Protein AF-A0A1G7U4W4-F1 (afdb_monomer)

Structure (mmCIF, N/CA/C/O backbone):
data_AF-A0A1G7U4W4-F1
#
_entry.id   AF-A0A1G7U4W4-F1
#
loop_
_atom_site.group_PDB
_atom_site.id
_atom_site.type_symbol
_atom_site.label_atom_id
_atom_site.label_alt_id
_atom_site.label_comp_id
_atom_site.label_asym_id
_atom_site.label_entity_id
_atom_site.label_seq_id
_atom_site.pdbx_PDB_ins_code
_atom_site.Cartn_x
_atom_site.Cartn_y
_atom_site.Cartn_z
_atom_site.occupancy
_atom_site.B_iso_or_equiv
_atom_site.auth_seq_id
_atom_site.auth_comp_id
_atom_site.auth_asym_id
_atom_site.auth_atom_id
_atom_site.pdbx_PDB_model_num
ATOM 1 N N . MET A 1 1 ? 7.182 -8.253 -11.548 1.00 79.88 1 MET A N 1
ATOM 2 C CA . MET A 1 1 ? 6.611 -7.715 -10.293 1.00 79.88 1 MET A CA 1
ATOM 3 C C . MET A 1 1 ? 5.610 -6.588 -10.551 1.00 79.88 1 MET A C 1
ATOM 5 O O . MET A 1 1 ? 4.604 -6.514 -9.860 1.00 79.88 1 MET A O 1
ATOM 9 N N . ASN A 1 2 ? 5.827 -5.778 -11.589 1.00 84.69 2 ASN A N 1
ATOM 10 C CA . ASN A 1 2 ? 5.029 -4.590 -11.914 1.00 84.69 2 ASN A CA 1
ATOM 11 C C . ASN A 1 2 ? 3.521 -4.893 -12.002 1.00 84.69 2 ASN A C 1
ATOM 13 O O . ASN A 1 2 ? 2.735 -4.252 -11.326 1.00 84.69 2 ASN A O 1
ATOM 17 N N . ILE A 1 3 ? 3.118 -5.966 -12.695 1.00 88.25 3 ILE A N 1
ATOM 18 C CA . ILE A 1 3 ? 1.704 -6.393 -12.752 1.00 88.25 3 ILE A CA 1
ATOM 19 C C . ILE A 1 3 ? 1.128 -6.690 -11.360 1.00 88.25 3 ILE A C 1
ATOM 21 O O . ILE A 1 3 ? 0.007 -6.289 -11.059 1.00 88.25 3 ILE A O 1
ATOM 25 N N . VAL A 1 4 ? 1.888 -7.364 -10.492 1.00 91.62 4 VAL A N 1
ATOM 26 C CA . VAL A 1 4 ? 1.436 -7.722 -9.138 1.00 91.62 4 VAL A CA 1
ATOM 27 C C . VAL A 1 4 ? 1.214 -6.467 -8.299 1.00 91.62 4 VAL A C 1
ATOM 29 O O . VAL A 1 4 ? 0.174 -6.351 -7.654 1.00 91.62 4 VAL A O 1
ATOM 32 N N . ILE A 1 5 ? 2.144 -5.506 -8.339 1.00 91.44 5 ILE A N 1
ATOM 33 C CA . ILE A 1 5 ? 1.996 -4.255 -7.588 1.00 91.44 5 ILE A CA 1
ATOM 34 C C . ILE A 1 5 ? 0.865 -3.381 -8.147 1.00 91.44 5 ILE A C 1
ATOM 36 O O . ILE A 1 5 ? 0.163 -2.747 -7.365 1.00 91.44 5 ILE A O 1
ATOM 40 N N . SER A 1 6 ? 0.605 -3.401 -9.458 1.00 91.31 6 SER A N 1
ATOM 41 C CA . SER A 1 6 ? -0.537 -2.694 -10.060 1.00 91.31 6 SER A CA 1
ATOM 42 C C . SER A 1 6 ? -1.875 -3.314 -9.679 1.00 91.31 6 SER A C 1
ATOM 44 O O . SER A 1 6 ? -2.806 -2.598 -9.316 1.00 91.31 6 SER A O 1
ATOM 46 N N . VAL A 1 7 ? -1.978 -4.647 -9.706 1.00 94.94 7 VAL A N 1
ATOM 47 C CA . VAL A 1 7 ? -3.173 -5.357 -9.227 1.00 94.94 7 VAL A CA 1
ATOM 48 C C . VAL A 1 7 ? -3.386 -5.074 -7.741 1.00 94.94 7 VAL A C 1
ATOM 50 O O . VAL A 1 7 ? -4.506 -4.787 -7.323 1.00 94.94 7 VAL A O 1
ATOM 53 N N . TYR A 1 8 ? -2.315 -5.082 -6.946 1.00 94.12 8 TYR A N 1
ATOM 54 C CA . TYR A 1 8 ? -2.381 -4.720 -5.536 1.00 94.12 8 TYR A CA 1
ATOM 55 C C . TYR A 1 8 ? -2.860 -3.276 -5.332 1.00 94.12 8 TYR A C 1
ATOM 57 O O . TYR A 1 8 ? -3.778 -3.044 -4.547 1.00 94.12 8 TYR A O 1
ATOM 65 N N . GLY A 1 9 ? -2.302 -2.316 -6.074 1.00 92.81 9 GLY A N 1
ATOM 66 C CA . GLY A 1 9 ? -2.729 -0.917 -6.059 1.00 92.81 9 GLY A CA 1
ATOM 67 C C . GLY A 1 9 ? -4.212 -0.760 -6.397 1.00 92.81 9 GLY A C 1
ATOM 68 O O . GLY A 1 9 ? -4.932 -0.062 -5.685 1.00 92.81 9 GLY A O 1
ATOM 69 N N . LEU A 1 10 ? -4.703 -1.474 -7.415 1.00 94.38 10 LEU A N 1
ATOM 70 C CA . LEU A 1 10 ? -6.119 -1.478 -7.794 1.00 94.38 10 LEU A CA 1
ATOM 71 C C . LEU A 1 10 ? -7.018 -2.041 -6.681 1.00 94.38 10 LEU A C 1
ATOM 73 O O . LEU A 1 10 ? -8.058 -1.457 -6.371 1.00 94.38 10 LEU A O 1
ATOM 77 N N . ILE A 1 11 ? -6.617 -3.149 -6.049 1.00 95.12 11 ILE A N 1
ATOM 78 C CA . ILE A 1 11 ? -7.347 -3.736 -4.915 1.00 95.12 11 ILE A CA 1
ATOM 79 C C . ILE A 1 11 ? -7.382 -2.753 -3.737 1.00 95.12 11 ILE A C 1
ATOM 81 O O . ILE A 1 11 ? -8.432 -2.565 -3.115 1.00 95.12 11 ILE A O 1
ATOM 85 N N . MET A 1 12 ? -6.261 -2.094 -3.434 1.00 93.31 12 MET A N 1
ATOM 86 C CA . MET A 1 12 ? -6.196 -1.092 -2.367 1.00 93.31 12 MET A CA 1
ATOM 87 C C . MET A 1 12 ? -7.089 0.113 -2.664 1.00 93.31 12 MET A C 1
ATOM 89 O O . MET A 1 12 ? -7.804 0.566 -1.773 1.00 93.31 12 MET A O 1
ATOM 93 N N . PHE A 1 13 ? -7.131 0.575 -3.914 1.00 94.38 13 PHE A N 1
ATOM 94 C CA . PHE A 1 13 ? -8.032 1.644 -4.338 1.00 94.38 13 PHE A CA 1
ATOM 95 C C . PHE A 1 13 ? -9.503 1.251 -4.165 1.00 94.38 13 PHE A C 1
ATOM 97 O O . PHE A 1 13 ? -10.263 1.939 -3.480 1.00 94.38 13 PHE A O 1
ATOM 104 N N . ALA A 1 14 ? -9.900 0.090 -4.692 1.00 92.12 14 ALA A N 1
ATOM 105 C CA . ALA A 1 14 ? -11.269 -0.405 -4.571 1.00 92.12 14 ALA A CA 1
ATOM 106 C C . ALA A 1 14 ? -11.697 -0.575 -3.100 1.00 92.12 14 ALA A C 1
ATOM 108 O O . ALA A 1 14 ? -12.789 -0.153 -2.707 1.00 92.12 14 ALA A O 1
ATOM 109 N N . THR A 1 15 ? -10.830 -1.149 -2.261 1.00 89.88 15 THR A N 1
ATOM 110 C CA . THR A 1 15 ? -11.116 -1.337 -0.829 1.00 89.88 15 THR A CA 1
ATOM 111 C C . THR A 1 15 ? -11.133 -0.018 -0.056 1.00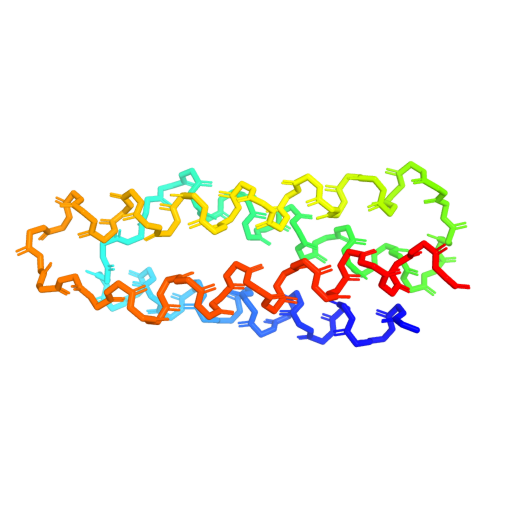 89.88 15 THR A C 1
ATOM 113 O O . THR A 1 15 ? -11.979 0.144 0.825 1.00 89.88 15 THR A O 1
ATOM 116 N N . GLY A 1 16 ? -10.288 0.952 -0.417 1.00 88.88 16 GLY A N 1
ATOM 117 C CA . GLY A 1 16 ? -10.313 2.315 0.118 1.00 88.88 16 GLY A CA 1
ATOM 118 C C . GLY A 1 16 ? -11.642 3.023 -0.154 1.00 88.88 16 GLY A C 1
ATOM 119 O O . GLY A 1 16 ? -12.266 3.547 0.771 1.00 88.88 16 GLY A O 1
ATOM 120 N N . VAL A 1 17 ? -12.146 2.946 -1.391 1.00 87.75 17 VAL A N 1
ATOM 121 C CA . VAL A 1 17 ? -13.455 3.506 -1.778 1.00 87.75 17 VAL A CA 1
ATOM 122 C C . VAL A 1 17 ? -14.599 2.838 -1.013 1.00 87.75 17 VAL A C 1
ATOM 124 O O . VAL A 1 17 ? -15.494 3.519 -0.503 1.00 87.75 17 VAL A O 1
ATOM 127 N N . VAL A 1 18 ? -14.582 1.506 -0.892 1.00 87.75 18 VAL A N 1
ATOM 128 C CA . VAL A 1 18 ? -15.591 0.773 -0.108 1.00 87.75 18 VAL A CA 1
ATOM 129 C C . VAL A 1 18 ? -15.532 1.173 1.364 1.00 87.75 18 VAL A C 1
ATOM 131 O O . VAL A 1 18 ? -16.578 1.397 1.977 1.00 87.75 18 VAL A O 1
ATOM 134 N N . GLY A 1 19 ? -14.334 1.297 1.935 1.00 84.50 19 GLY A N 1
ATOM 135 C CA . GLY A 1 19 ? -14.159 1.687 3.329 1.00 84.50 19 GLY A CA 1
ATOM 136 C C . GLY A 1 19 ? -14.611 3.116 3.612 1.00 84.50 19 GLY A C 1
ATOM 137 O O . GLY A 1 19 ? -15.242 3.350 4.643 1.00 84.50 19 GLY A O 1
ATOM 138 N N . LEU A 1 20 ? -14.407 4.040 2.667 1.00 83.31 20 LEU A N 1
ATOM 139 C CA . LEU A 1 20 ? -14.966 5.389 2.731 1.00 83.31 20 LEU A CA 1
ATOM 140 C C . LEU A 1 20 ? -16.502 5.353 2.728 1.00 83.31 20 LEU A C 1
ATOM 142 O O . LEU A 1 20 ? -17.136 5.919 3.619 1.00 83.31 20 LEU A O 1
ATOM 146 N N . ARG A 1 21 ? -17.114 4.634 1.774 1.00 85.44 21 ARG A N 1
ATOM 147 C CA . ARG A 1 21 ? -18.583 4.514 1.670 1.00 85.44 21 ARG A CA 1
ATOM 148 C C . ARG A 1 21 ? -19.213 3.884 2.911 1.00 85.44 21 ARG A C 1
ATOM 150 O O . ARG 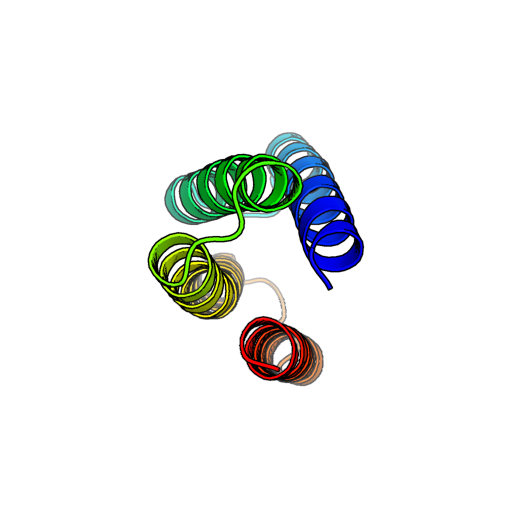A 1 21 ? -20.278 4.314 3.342 1.00 85.44 21 ARG A O 1
ATOM 157 N N . LYS A 1 22 ? -18.552 2.885 3.500 1.00 85.19 22 L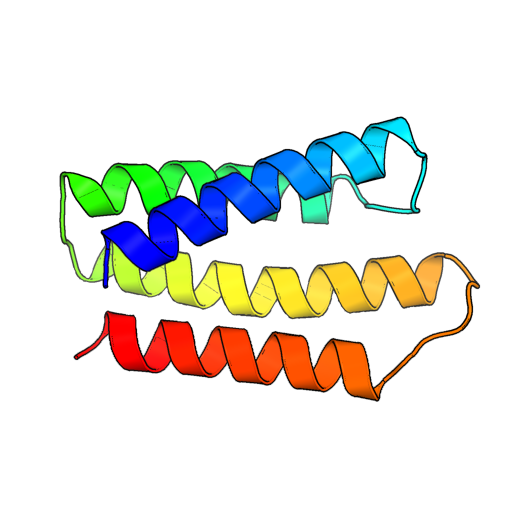YS A N 1
ATOM 158 C CA . LYS A 1 22 ? -19.010 2.192 4.714 1.00 85.19 22 LYS A CA 1
ATOM 159 C C . LYS A 1 22 ? -18.597 2.885 6.019 1.00 85.19 22 LYS A C 1
ATOM 161 O O . LYS A 1 22 ? -18.828 2.319 7.082 1.00 85.19 22 LYS A O 1
ATOM 166 N N . LYS A 1 23 ? -18.004 4.087 5.962 1.00 80.06 23 LYS A N 1
ATOM 167 C CA . LYS A 1 23 ? -17.524 4.848 7.131 1.00 80.06 23 LYS A CA 1
ATOM 168 C C . LYS A 1 23 ? -16.615 4.019 8.056 1.00 80.06 23 LYS A C 1
ATOM 170 O O . LYS A 1 23 ? -16.691 4.144 9.275 1.00 80.06 23 LYS A O 1
ATOM 175 N N . LEU A 1 24 ? -15.719 3.202 7.491 1.00 81.38 24 LEU A N 1
ATOM 176 C CA . LEU A 1 24 ? -14.780 2.340 8.234 1.00 81.38 24 LEU A CA 1
ATOM 177 C C . LEU A 1 24 ? -13.607 3.112 8.876 1.00 81.38 24 LEU A C 1
ATOM 179 O O . LEU A 1 24 ? -12.511 2.574 9.000 1.00 81.38 24 LEU A O 1
ATOM 183 N N . ALA A 1 25 ? -13.835 4.368 9.268 1.00 83.25 25 ALA A N 1
ATOM 184 C CA . ALA A 1 25 ? -12.849 5.253 9.886 1.00 83.25 25 ALA A CA 1
ATOM 185 C C . ALA A 1 25 ? -11.541 5.425 9.083 1.00 83.25 25 ALA A C 1
ATOM 187 O O . ALA A 1 25 ? -10.478 5.604 9.666 1.00 83.25 25 ALA A O 1
ATOM 188 N N . ILE A 1 26 ? -11.617 5.393 7.748 1.00 88.38 26 ILE A N 1
ATOM 189 C CA . ILE A 1 26 ? -10.477 5.716 6.877 1.00 88.38 26 ILE A CA 1
ATOM 190 C C . ILE A 1 26 ? -10.326 7.237 6.802 1.00 88.38 26 ILE A C 1
ATOM 192 O O . ILE A 1 26 ? -11.278 7.943 6.460 1.00 88.38 26 ILE A O 1
ATOM 196 N N . SER A 1 27 ? -9.135 7.745 7.112 1.00 90.81 27 SER A N 1
ATOM 197 C CA . SER A 1 27 ? -8.839 9.174 7.039 1.00 90.81 27 SER A CA 1
ATOM 198 C C . SER A 1 27 ? -8.576 9.636 5.605 1.00 90.81 27 SER A C 1
ATOM 200 O O . SER A 1 27 ? -8.204 8.864 4.719 1.00 90.81 27 SER A O 1
ATOM 202 N N . LYS A 1 28 ? -8.720 10.948 5.376 1.00 90.12 28 LYS A N 1
ATOM 203 C CA . LYS A 1 28 ? -8.372 11.576 4.091 1.00 90.12 28 LYS A CA 1
ATOM 204 C C . LYS A 1 28 ? -6.908 11.329 3.712 1.00 90.12 28 LYS A C 1
ATOM 206 O O . LYS A 1 28 ? -6.626 11.108 2.545 1.00 90.12 28 LYS A O 1
ATOM 211 N N . VAL A 1 29 ? -6.005 11.318 4.699 1.00 92.81 29 VAL A N 1
ATOM 212 C CA . VAL A 1 29 ? -4.570 11.065 4.490 1.00 92.81 29 VAL A CA 1
ATOM 213 C C . VAL A 1 29 ? -4.349 9.662 3.933 1.00 92.81 29 VAL A C 1
ATOM 215 O O . VAL A 1 29 ? -3.674 9.507 2.919 1.00 92.81 29 VAL A O 1
ATOM 218 N N . THR A 1 30 ? -4.968 8.648 4.543 1.00 94.19 30 THR A N 1
ATOM 219 C CA . THR A 1 30 ? -4.893 7.267 4.050 1.00 94.19 30 THR A CA 1
ATOM 220 C C . THR A 1 30 ? -5.427 7.147 2.627 1.00 94.19 30 THR A C 1
ATOM 222 O O . THR A 1 30 ? -4.816 6.466 1.808 1.00 94.19 30 THR A O 1
ATOM 225 N N . LEU A 1 31 ? -6.530 7.830 2.310 1.00 93.75 31 LEU A N 1
ATOM 226 C CA . LEU A 1 31 ? -7.095 7.817 0.962 1.00 93.75 31 LEU A CA 1
ATOM 227 C C . LEU A 1 31 ? -6.129 8.428 -0.063 1.00 93.75 31 LEU A C 1
ATOM 229 O O . LEU A 1 31 ? -5.864 7.808 -1.083 1.00 93.75 31 LEU A O 1
ATOM 233 N N . THR A 1 32 ? -5.514 9.571 0.251 1.00 94.88 32 THR A N 1
ATOM 234 C CA . THR A 1 32 ? -4.500 10.193 -0.617 1.00 94.88 32 THR A CA 1
ATOM 235 C C . THR A 1 32 ? -3.303 9.272 -0.863 1.00 94.88 32 THR A C 1
ATOM 237 O O . THR A 1 32 ? -2.803 9.203 -1.984 1.00 94.88 32 THR A O 1
ATOM 240 N N . ILE A 1 33 ? -2.854 8.532 0.158 1.00 96.81 33 ILE A N 1
ATOM 241 C CA . ILE A 1 33 ? -1.777 7.542 0.001 1.00 96.81 33 ILE A CA 1
ATOM 242 C C . ILE A 1 33 ? -2.211 6.418 -0.948 1.00 96.81 33 ILE A C 1
ATOM 244 O O . ILE A 1 33 ? -1.433 6.027 -1.816 1.00 96.81 33 ILE A O 1
ATOM 248 N N . ILE A 1 34 ? -3.438 5.909 -0.802 1.00 96.56 34 ILE A N 1
ATOM 249 C CA . ILE A 1 34 ? -3.997 4.863 -1.671 1.00 96.56 34 ILE A CA 1
ATOM 250 C C . ILE A 1 34 ? -4.085 5.346 -3.123 1.00 96.56 34 ILE A C 1
ATOM 252 O O . ILE A 1 34 ? -3.653 4.626 -4.022 1.00 96.56 34 ILE A O 1
ATOM 256 N N . ASP A 1 35 ? -4.596 6.555 -3.350 1.00 95.88 35 ASP A N 1
ATOM 257 C CA . ASP A 1 35 ? -4.750 7.134 -4.687 1.00 95.88 35 ASP A CA 1
ATOM 258 C C . ASP A 1 35 ? -3.389 7.301 -5.375 1.00 95.88 35 ASP A C 1
ATOM 260 O O . ASP A 1 35 ? -3.208 6.898 -6.526 1.00 95.88 35 ASP A O 1
ATOM 264 N N . LEU A 1 36 ? -2.397 7.833 -4.653 1.00 96.75 36 LEU A N 1
ATOM 265 C CA . LEU A 1 36 ? -1.049 8.014 -5.183 1.00 96.75 36 LEU A CA 1
ATOM 266 C C . LEU A 1 36 ? -0.357 6.672 -5.455 1.00 96.75 36 LEU A C 1
ATOM 268 O O . LEU A 1 36 ? 0.276 6.507 -6.499 1.00 96.75 36 LEU A O 1
ATOM 272 N N . LEU A 1 37 ? -0.508 5.698 -4.550 1.00 97.00 37 LEU A N 1
ATOM 273 C CA 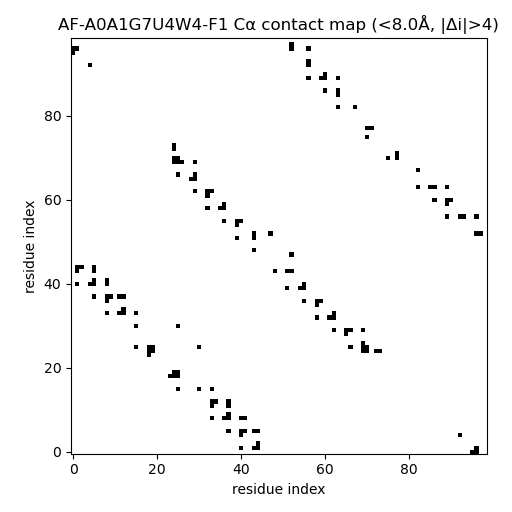. LEU A 1 37 ? 0.014 4.344 -4.737 1.00 97.00 37 LEU A CA 1
ATOM 274 C C . LEU A 1 37 ? -0.597 3.694 -5.981 1.00 97.00 37 LEU A C 1
ATOM 276 O O . LEU A 1 37 ? 0.126 3.081 -6.762 1.00 97.00 37 LEU A O 1
ATOM 280 N N . PHE A 1 38 ? -1.903 3.857 -6.197 1.00 96.81 38 PHE A N 1
ATOM 281 C CA . PHE A 1 38 ? -2.586 3.340 -7.377 1.00 96.81 38 PHE A CA 1
ATOM 282 C C . PHE A 1 38 ? -2.034 3.956 -8.668 1.00 96.81 38 PHE A C 1
ATOM 284 O O . PHE A 1 38 ? -1.614 3.213 -9.558 1.00 96.81 38 PHE A O 1
ATOM 291 N N . ILE A 1 39 ? -1.940 5.288 -8.743 1.00 95.69 39 ILE A N 1
ATOM 292 C CA . ILE A 1 39 ? -1.405 5.997 -9.917 1.00 95.69 39 ILE A CA 1
ATOM 293 C C . ILE A 1 39 ? 0.023 5.537 -10.230 1.00 95.69 39 ILE A C 1
ATOM 295 O O . ILE A 1 39 ? 0.315 5.165 -11.367 1.00 95.69 39 ILE A O 1
ATOM 299 N N . LEU A 1 40 ? 0.904 5.509 -9.225 1.00 95.62 40 LEU A N 1
ATOM 300 C CA . LEU A 1 40 ? 2.292 5.086 -9.417 1.00 95.62 40 LEU A CA 1
ATOM 301 C C . LEU A 1 40 ? 2.401 3.606 -9.781 1.00 95.62 40 LEU A C 1
ATOM 303 O O . LEU A 1 40 ? 3.221 3.246 -10.619 1.00 95.62 40 LEU A O 1
ATOM 307 N N . SER A 1 41 ? 1.549 2.749 -9.216 1.00 94.19 41 SER A N 1
ATOM 308 C CA . SER A 1 41 ? 1.526 1.329 -9.564 1.00 94.19 41 SER A CA 1
ATOM 309 C C . SER A 1 41 ? 1.111 1.092 -11.020 1.00 94.19 41 SER A C 1
ATOM 311 O O . SER A 1 41 ? 1.657 0.195 -11.656 1.00 94.19 41 SER A O 1
ATOM 313 N N . ILE A 1 42 ? 0.206 1.905 -11.583 1.00 93.81 42 ILE A N 1
ATOM 314 C CA . ILE A 1 42 ? -0.127 1.869 -13.016 1.00 93.81 42 ILE A CA 1
ATOM 315 C C . ILE A 1 42 ? 1.027 2.428 -13.842 1.00 93.81 42 ILE A C 1
ATOM 317 O O . ILE A 1 42 ? 1.400 1.821 -14.843 1.00 93.81 42 ILE A O 1
ATOM 321 N N . ALA A 1 43 ? 1.610 3.558 -13.433 1.00 92.06 43 ALA A N 1
ATOM 322 C CA . ALA A 1 43 ? 2.751 4.147 -14.130 1.00 92.06 43 ALA A CA 1
ATOM 323 C C . ALA A 1 43 ? 3.914 3.146 -14.246 1.00 92.06 43 ALA A C 1
ATOM 325 O O . ALA A 1 43 ? 4.513 3.029 -15.314 1.00 92.06 43 ALA A O 1
ATOM 326 N N . ASN A 1 44 ? 4.154 2.349 -13.198 1.00 91.50 44 ASN A N 1
ATOM 327 C CA . ASN A 1 44 ? 5.211 1.337 -13.171 1.00 91.50 44 ASN A CA 1
ATOM 328 C C . ASN A 1 44 ? 5.002 0.176 -14.172 1.00 91.50 44 ASN A C 1
ATOM 330 O O . ASN A 1 44 ? 5.936 -0.573 -14.457 1.00 91.50 44 ASN A O 1
ATOM 334 N N . LEU A 1 45 ? 3.800 0.008 -14.744 1.00 88.56 45 LEU A N 1
ATOM 335 C CA . LEU A 1 45 ? 3.580 -0.942 -15.850 1.00 88.56 45 LEU A CA 1
ATOM 336 C C . LEU A 1 45 ? 4.248 -0.490 -17.145 1.00 88.56 45 LEU A C 1
ATOM 338 O O . LEU A 1 45 ? 4.675 -1.327 -17.934 1.00 88.56 45 LEU A O 1
ATOM 342 N N . TRP A 1 46 ? 4.304 0.822 -17.364 1.00 86.81 46 TRP A N 1
ATOM 343 C CA . TRP A 1 46 ? 4.737 1.422 -18.624 1.00 86.81 46 TRP A CA 1
ATOM 344 C C . TRP A 1 46 ? 6.142 2.008 -18.524 1.00 86.81 46 TRP A C 1
ATOM 346 O O . TRP A 1 46 ? 6.878 2.023 -19.507 1.00 86.81 46 TRP A O 1
ATOM 356 N N . ILE A 1 47 ? 6.513 2.491 -17.338 1.00 82.75 47 ILE A N 1
ATOM 357 C CA . ILE A 1 47 ? 7.781 3.160 -17.066 1.00 82.75 47 ILE A CA 1
ATOM 358 C C . ILE A 1 47 ? 8.388 2.504 -15.831 1.00 82.75 47 ILE A C 1
ATOM 360 O O . ILE A 1 47 ? 8.012 2.821 -14.706 1.00 82.75 47 ILE A O 1
ATOM 364 N N . THR A 1 48 ? 9.330 1.587 -16.035 1.00 77.06 48 THR A N 1
ATOM 365 C CA . THR A 1 48 ? 10.113 1.016 -14.934 1.00 77.06 48 THR A CA 1
ATOM 366 C C . THR A 1 48 ? 11.286 1.943 -14.651 1.00 77.06 48 THR A C 1
ATOM 368 O O . THR A 1 48 ? 12.268 1.969 -15.392 1.00 77.06 48 THR A O 1
ATOM 371 N N . ALA A 1 49 ? 11.152 2.758 -13.609 1.00 87.56 49 ALA A N 1
ATOM 372 C CA . ALA A 1 49 ? 12.183 3.690 -13.183 1.00 87.56 49 ALA A CA 1
ATOM 373 C C . ALA A 1 49 ? 12.435 3.520 -11.689 1.00 87.56 49 ALA A C 1
ATOM 375 O O . ALA A 1 49 ? 11.494 3.550 -10.899 1.00 87.56 49 ALA A O 1
ATOM 376 N N . LEU A 1 50 ? 13.712 3.463 -11.300 1.00 90.06 50 LEU A N 1
ATOM 377 C CA . LEU A 1 50 ? 14.135 3.290 -9.907 1.00 90.06 50 LEU A CA 1
ATOM 378 C C . LEU A 1 50 ? 13.434 4.269 -8.950 1.00 90.06 50 LEU A C 1
ATOM 380 O O . LEU A 1 50 ? 13.074 3.916 -7.832 1.00 90.06 50 LEU A O 1
ATOM 384 N N . ILE A 1 51 ? 13.207 5.508 -9.396 1.00 93.19 51 ILE A N 1
ATOM 385 C CA . ILE A 1 51 ? 12.522 6.518 -8.588 1.00 93.19 51 ILE A CA 1
ATOM 386 C C . ILE A 1 51 ? 11.047 6.178 -8.332 1.00 93.19 51 ILE A C 1
ATOM 388 O O . ILE A 1 51 ? 10.547 6.444 -7.243 1.00 93.19 51 ILE A O 1
ATOM 392 N N . ILE A 1 52 ? 10.361 5.551 -9.293 1.00 93.69 52 ILE A N 1
ATOM 393 C CA . ILE A 1 52 ? 8.982 5.078 -9.132 1.00 93.69 52 ILE A CA 1
ATOM 394 C C . ILE A 1 52 ? 8.957 3.925 -8.125 1.00 93.69 52 ILE A C 1
ATOM 396 O O . ILE A 1 52 ? 8.121 3.936 -7.222 1.00 93.69 52 ILE A O 1
ATOM 400 N N . ASP A 1 53 ? 9.907 2.991 -8.205 1.00 94.44 53 ASP A N 1
ATOM 401 C CA . ASP A 1 53 ? 10.004 1.861 -7.270 1.00 94.44 53 ASP A CA 1
ATOM 402 C C . ASP A 1 53 ? 10.271 2.325 -5.829 1.00 94.44 53 ASP A C 1
ATOM 404 O O . ASP A 1 53 ? 9.641 1.843 -4.881 1.00 94.44 53 ASP A O 1
ATOM 408 N N . ILE A 1 54 ? 11.139 3.330 -5.655 1.00 95.94 54 ILE A N 1
ATOM 409 C CA . ILE A 1 54 ? 11.386 3.981 -4.359 1.00 95.94 54 ILE A CA 1
ATOM 410 C C . ILE A 1 54 ? 10.109 4.645 -3.835 1.00 95.94 54 ILE A C 1
ATOM 412 O O . ILE A 1 54 ? 9.741 4.432 -2.678 1.00 95.94 54 ILE A O 1
ATOM 416 N N . LEU A 1 55 ? 9.406 5.418 -4.667 1.00 96.56 55 LEU A N 1
ATOM 417 C CA . LEU A 1 55 ? 8.173 6.097 -4.259 1.00 96.56 55 LEU A CA 1
ATOM 418 C C . LEU A 1 55 ? 7.080 5.101 -3.854 1.00 96.56 55 LEU A C 1
ATOM 420 O O . LEU A 1 55 ? 6.470 5.265 -2.798 1.00 96.56 55 LEU A O 1
ATOM 424 N N . ILE A 1 56 ? 6.866 4.043 -4.641 1.00 96.12 56 ILE A N 1
ATOM 425 C CA . ILE A 1 56 ? 5.930 2.960 -4.307 1.00 96.12 56 ILE A CA 1
ATOM 426 C C . ILE A 1 56 ? 6.301 2.337 -2.958 1.00 96.12 56 ILE A C 1
ATOM 428 O O . ILE A 1 56 ? 5.432 2.146 -2.107 1.00 96.12 56 ILE A O 1
ATOM 432 N N . SER A 1 57 ? 7.587 2.069 -2.731 1.00 96.94 57 SER A N 1
ATOM 433 C CA . SER A 1 57 ? 8.070 1.463 -1.488 1.00 96.94 57 SER A CA 1
ATOM 434 C C . SER A 1 57 ? 7.790 2.334 -0.263 1.00 96.94 57 SER A C 1
ATOM 436 O O . SER A 1 57 ? 7.273 1.846 0.744 1.00 96.94 57 SER A O 1
ATOM 438 N N . VAL A 1 58 ? 8.056 3.640 -0.359 1.00 97.69 58 VAL A N 1
ATOM 439 C CA . VAL A 1 58 ? 7.740 4.605 0.706 1.00 97.69 58 VAL A CA 1
ATOM 440 C C . VAL A 1 58 ? 6.234 4.648 0.971 1.00 97.69 58 VAL A C 1
ATOM 442 O O . VAL A 1 58 ? 5.804 4.620 2.127 1.00 97.69 58 VAL A O 1
ATOM 445 N N . LEU A 1 59 ? 5.416 4.660 -0.084 1.00 97.69 59 LEU A N 1
ATOM 446 C CA . LEU A 1 59 ? 3.961 4.706 0.050 1.00 97.69 59 LEU A CA 1
ATOM 447 C C . LEU A 1 59 ? 3.383 3.446 0.684 1.00 97.69 59 LEU A C 1
ATOM 449 O O . LEU A 1 59 ? 2.458 3.563 1.482 1.00 97.69 59 LEU A O 1
ATOM 453 N N . LEU A 1 60 ? 3.927 2.262 0.396 1.00 97.25 60 LEU A N 1
ATOM 454 C CA . LEU A 1 60 ? 3.513 1.024 1.060 1.00 97.25 60 LEU A CA 1
ATOM 455 C C . LEU A 1 60 ? 3.735 1.113 2.579 1.00 97.25 60 LEU A C 1
ATOM 457 O O . LEU A 1 60 ? 2.818 0.845 3.358 1.00 97.25 60 LEU A O 1
ATOM 461 N N . ILE A 1 61 ? 4.909 1.583 3.013 1.00 97.50 61 ILE A N 1
ATOM 462 C CA . ILE A 1 61 ? 5.213 1.762 4.442 1.00 97.50 61 ILE A CA 1
ATOM 463 C C . ILE A 1 61 ? 4.245 2.767 5.078 1.00 97.50 61 ILE A C 1
ATOM 465 O O . ILE A 1 61 ? 3.628 2.478 6.109 1.00 97.50 61 ILE A O 1
ATOM 469 N N . PHE A 1 62 ? 4.058 3.931 4.450 1.00 97.25 62 PHE A N 1
ATOM 470 C CA . PHE A 1 62 ? 3.127 4.947 4.942 1.00 97.25 62 PHE A CA 1
ATOM 471 C C . PHE A 1 62 ? 1.685 4.454 4.981 1.00 97.25 62 PHE A C 1
ATOM 473 O O . PHE A 1 62 ? 0.971 4.756 5.935 1.00 97.25 62 PHE A O 1
ATOM 480 N N . LEU A 1 63 ? 1.263 3.642 4.016 1.00 96.25 63 LEU A N 1
ATOM 481 C CA . LEU A 1 63 ? -0.069 3.054 3.993 1.00 96.25 63 LEU A CA 1
ATOM 482 C C . LEU A 1 63 ? -0.296 2.124 5.189 1.00 96.25 63 LEU A C 1
ATOM 484 O O . LEU A 1 63 ? -1.347 2.189 5.829 1.00 96.25 63 LEU A O 1
ATOM 488 N N . SER A 1 64 ? 0.692 1.291 5.529 1.00 95.69 64 SER A N 1
ATOM 489 C CA . SER A 1 64 ? 0.639 0.440 6.723 1.00 95.69 64 SER A CA 1
ATOM 490 C C . SER A 1 64 ? 0.494 1.255 8.010 1.00 95.69 64 SER A C 1
ATOM 492 O O . SER A 1 64 ? -0.388 0.967 8.824 1.00 95.69 64 SER A O 1
ATOM 494 N N . ILE A 1 65 ? 1.306 2.304 8.168 1.00 95.69 65 ILE A N 1
ATOM 495 C CA . ILE A 1 65 ? 1.269 3.186 9.343 1.00 95.69 65 ILE A CA 1
ATOM 496 C C . ILE A 1 65 ? -0.065 3.940 9.418 1.00 95.69 65 ILE A C 1
ATOM 498 O O . ILE A 1 65 ? -0.691 3.993 10.478 1.00 95.69 65 ILE A O 1
ATOM 502 N N . SER A 1 66 ? -0.532 4.492 8.296 1.00 94.81 66 SER A N 1
ATOM 503 C CA . SER A 1 66 ? -1.764 5.282 8.238 1.00 94.81 66 SER A CA 1
ATOM 504 C C . SER A 1 66 ? -2.990 4.432 8.566 1.00 94.81 66 SER A C 1
ATOM 506 O O . SER A 1 66 ? -3.807 4.822 9.394 1.00 94.81 66 SER A O 1
ATOM 508 N N . LEU A 1 67 ? -3.077 3.210 8.027 1.00 92.56 67 LEU A N 1
ATOM 50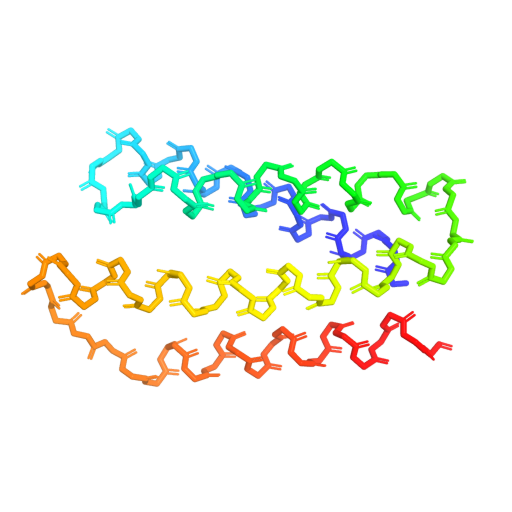9 C CA . LEU A 1 67 ? -4.174 2.286 8.332 1.00 92.56 67 LEU A CA 1
ATOM 510 C C . LEU A 1 67 ? -4.161 1.799 9.789 1.00 92.56 67 LEU A C 1
ATOM 512 O O . LEU A 1 67 ? -5.222 1.548 10.361 1.00 92.56 67 LEU A O 1
ATOM 516 N N . TYR A 1 68 ? -2.982 1.653 10.398 1.00 93.38 68 TYR A N 1
ATOM 517 C CA . TYR A 1 68 ? -2.871 1.388 11.834 1.00 93.38 68 TYR A CA 1
ATOM 518 C C . TYR A 1 68 ? -3.383 2.574 12.659 1.00 93.38 68 TYR A C 1
ATOM 520 O O . TYR A 1 68 ? -4.195 2.388 13.565 1.00 93.38 68 TYR A O 1
ATOM 528 N N . ARG A 1 69 ? -2.971 3.799 12.312 1.00 92.81 69 ARG A N 1
ATOM 529 C CA . ARG A 1 69 ? -3.392 5.023 13.005 1.00 92.81 69 ARG A CA 1
ATOM 530 C C . ARG A 1 69 ? -4.894 5.278 12.881 1.00 92.81 69 ARG A C 1
ATOM 532 O O . ARG A 1 69 ? -5.529 5.606 13.879 1.00 92.81 69 ARG A O 1
ATOM 539 N N . ASP A 1 70 ? -5.460 5.082 11.694 1.00 91.62 70 ASP A N 1
ATOM 540 C CA . ASP A 1 70 ? -6.901 5.165 11.443 1.00 91.62 70 ASP A CA 1
ATOM 541 C C . ASP A 1 70 ? -7.666 4.188 12.343 1.00 91.62 70 ASP A C 1
ATOM 543 O O . ASP A 1 70 ? -8.630 4.563 13.015 1.00 91.62 70 ASP A O 1
ATOM 547 N N . ARG A 1 71 ? -7.191 2.937 12.437 1.00 90.81 71 ARG A N 1
ATOM 548 C CA . ARG A 1 71 ? -7.812 1.934 13.305 1.00 90.81 71 ARG A CA 1
ATOM 549 C C . ARG A 1 71 ? -7.700 2.308 14.779 1.00 90.81 71 ARG A C 1
ATOM 551 O O . ARG A 1 71 ? -8.706 2.233 15.480 1.00 90.81 71 ARG A O 1
ATOM 558 N N . LEU A 1 72 ? -6.527 2.748 15.228 1.00 89.44 72 LEU A N 1
ATOM 559 C CA . LEU A 1 72 ? -6.301 3.207 16.599 1.00 89.44 72 LEU A CA 1
ATOM 560 C C . LEU A 1 72 ? -7.240 4.369 16.960 1.00 89.44 72 LEU A C 1
ATOM 562 O O . LEU A 1 72 ? -7.868 4.351 18.014 1.00 89.44 72 LEU A O 1
ATOM 566 N N . SER A 1 73 ? -7.396 5.342 16.058 1.00 88.44 73 SER A N 1
ATOM 567 C CA . SER A 1 73 ? -8.272 6.501 16.260 1.00 88.44 73 SER A CA 1
ATOM 568 C C . SER A 1 73 ? -9.764 6.164 16.199 1.00 88.44 73 SER A C 1
ATOM 570 O O . SER A 1 73 ? -10.575 6.934 16.707 1.00 88.44 73 SER A O 1
ATOM 572 N N . SER A 1 74 ? -10.145 5.051 15.568 1.00 85.75 74 SER A N 1
ATOM 573 C CA . SER A 1 74 ? -11.549 4.645 15.432 1.00 85.75 74 SER A CA 1
ATOM 574 C C . SER A 1 74 ? -12.171 4.101 16.723 1.00 85.75 74 SER A C 1
ATOM 576 O O . SER A 1 74 ? -13.383 3.914 16.776 1.00 85.75 74 SER A O 1
ATOM 578 N N . GLY A 1 75 ? -11.355 3.790 17.740 1.00 81.94 75 GLY A N 1
ATOM 579 C CA . GLY A 1 75 ? -11.806 3.163 18.989 1.00 81.94 75 GLY A CA 1
ATOM 580 C C . GLY A 1 75 ? -12.270 1.707 18.841 1.00 81.94 75 GLY A C 1
ATOM 581 O O . GLY A 1 75 ? -12.673 1.085 19.821 1.00 81.94 75 GLY A O 1
ATOM 582 N N . LEU A 1 76 ? -12.214 1.142 17.632 1.00 81.56 76 LEU A N 1
ATOM 583 C CA . LEU A 1 76 ? -12.549 -0.254 17.375 1.00 81.56 76 LEU A CA 1
ATOM 584 C C . LEU A 1 76 ? -11.400 -1.179 17.798 1.00 81.56 76 LEU A C 1
ATOM 586 O O . LEU A 1 76 ? -10.230 -0.796 17.773 1.00 81.56 76 LEU A O 1
ATOM 590 N N . THR A 1 77 ? -11.727 -2.436 18.110 1.00 84.56 77 THR A N 1
ATOM 591 C CA . THR A 1 77 ? -10.737 -3.446 18.507 1.00 84.56 77 THR A CA 1
ATOM 592 C C . THR A 1 77 ? -9.617 -3.562 17.477 1.00 84.56 77 THR A C 1
ATOM 594 O O . THR A 1 77 ? -9.849 -3.681 16.264 1.00 84.56 77 THR A O 1
ATOM 597 N N . LEU A 1 78 ? -8.385 -3.487 17.968 1.00 86.31 78 LEU A N 1
ATOM 598 C CA . LEU A 1 78 ? -7.191 -3.469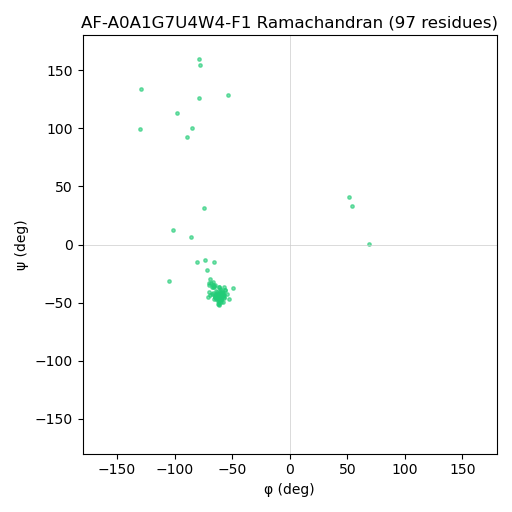 17.145 1.00 86.31 78 LEU A CA 1
ATOM 599 C C . LEU A 1 78 ? -6.602 -4.881 17.097 1.00 86.31 78 LEU A C 1
ATOM 601 O O . LEU A 1 78 ? -6.136 -5.415 18.099 1.00 86.31 78 LEU A O 1
ATOM 605 N N . ASN A 1 79 ? -6.628 -5.496 15.915 1.00 89.00 79 ASN A N 1
ATOM 606 C CA . ASN A 1 79 ? -5.998 -6.792 15.686 1.00 89.00 79 ASN A CA 1
ATOM 607 C C . ASN A 1 79 ? -4.539 -6.584 15.253 1.00 89.00 79 ASN A C 1
ATOM 609 O O . ASN A 1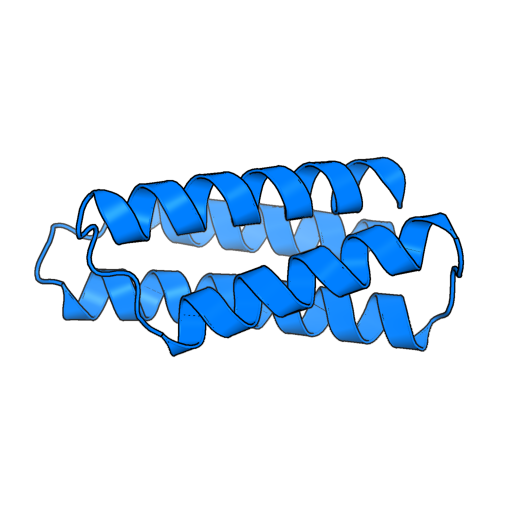 79 ? -4.256 -6.412 14.065 1.00 89.00 79 ASN A O 1
ATOM 613 N N . MET A 1 80 ? -3.619 -6.583 16.223 1.00 88.75 80 MET A N 1
ATOM 614 C CA . MET A 1 80 ? -2.188 -6.342 15.983 1.00 88.75 80 MET A CA 1
ATOM 615 C C . MET A 1 80 ? -1.592 -7.313 14.961 1.00 88.75 80 MET A C 1
ATOM 617 O O . MET A 1 80 ? -0.837 -6.887 14.088 1.00 88.75 80 MET A O 1
ATOM 621 N N . THR A 1 81 ? -1.984 -8.588 15.000 1.00 91.56 81 THR A N 1
ATOM 622 C CA . THR A 1 81 ? -1.502 -9.616 14.066 1.00 91.56 81 THR A CA 1
ATOM 623 C C . THR A 1 81 ? -1.803 -9.245 12.618 1.00 91.56 81 THR A C 1
ATOM 625 O O . THR A 1 81 ? -0.942 -9.370 11.752 1.00 91.56 81 THR A O 1
ATOM 628 N N . HIS A 1 82 ? -2.997 -8.719 12.348 1.00 89.88 82 HIS A N 1
ATOM 629 C CA . HIS A 1 82 ? -3.379 -8.287 11.006 1.00 89.88 82 HIS A CA 1
ATOM 630 C C . HIS A 1 82 ? -2.572 -7.065 10.523 1.00 89.88 82 HIS A C 1
ATOM 632 O O . HIS A 1 82 ? -2.207 -7.000 9.349 1.00 89.88 82 HIS A O 1
ATOM 638 N N . HIS A 1 83 ? -2.249 -6.115 11.409 1.00 91.81 83 HIS A N 1
ATOM 639 C CA . HIS A 1 83 ? -1.416 -4.959 11.051 1.00 91.81 83 HIS A CA 1
ATOM 640 C C . HIS A 1 83 ? 0.047 -5.346 10.803 1.00 91.81 83 HIS A C 1
ATOM 642 O O . HIS A 1 83 ? 0.637 -4.882 9.828 1.00 91.81 83 HIS A O 1
ATOM 648 N N . ILE A 1 84 ? 0.608 -6.235 11.628 1.00 93.81 84 ILE A N 1
ATOM 649 C CA . ILE A 1 84 ? 1.969 -6.759 11.444 1.00 93.81 84 ILE A CA 1
ATOM 650 C C . ILE A 1 84 ? 2.056 -7.557 10.140 1.00 93.81 84 ILE A C 1
ATOM 652 O O . ILE A 1 84 ? 2.946 -7.308 9.332 1.00 93.81 84 ILE A O 1
ATOM 656 N N . LEU A 1 85 ? 1.097 -8.453 9.884 1.00 95.19 85 LEU A N 1
ATOM 657 C CA . LEU A 1 85 ? 1.059 -9.238 8.650 1.00 95.19 85 LEU A CA 1
ATOM 658 C C . LEU A 1 85 ? 1.007 -8.341 7.406 1.00 95.19 85 LEU A C 1
ATOM 660 O O . LEU A 1 85 ? 1.719 -8.591 6.436 1.00 95.19 85 LEU A O 1
ATOM 664 N N . ARG A 1 86 ? 0.200 -7.274 7.437 1.00 94.31 86 ARG A N 1
ATOM 665 C CA . ARG A 1 86 ? 0.130 -6.294 6.345 1.00 94.31 86 ARG A CA 1
ATOM 666 C C . ARG A 1 86 ? 1.481 -5.631 6.086 1.00 94.31 86 ARG A C 1
ATOM 668 O O . ARG A 1 86 ? 1.886 -5.543 4.929 1.00 94.31 86 ARG A O 1
ATOM 675 N N . LEU A 1 87 ? 2.178 -5.215 7.142 1.00 95.56 87 LEU A N 1
ATOM 676 C CA . LEU A 1 87 ? 3.511 -4.632 7.019 1.00 95.56 87 LEU A CA 1
ATOM 677 C C . LEU A 1 87 ? 4.508 -5.642 6.434 1.00 95.56 87 LEU A C 1
ATOM 679 O O . LEU A 1 87 ? 5.263 -5.291 5.534 1.00 95.56 87 LEU A O 1
ATOM 683 N N . CYS A 1 88 ? 4.477 -6.904 6.870 1.00 96.69 88 CYS A N 1
ATOM 684 C CA . CYS A 1 88 ? 5.315 -7.959 6.293 1.00 96.69 88 CYS A CA 1
ATOM 685 C C . CYS A 1 88 ? 5.047 -8.152 4.792 1.00 96.69 88 CYS A C 1
ATOM 687 O O . CYS A 1 88 ? 5.991 -8.233 4.012 1.00 96.69 88 CYS A O 1
ATOM 689 N N . ILE A 1 89 ? 3.778 -8.168 4.369 1.00 95.44 89 ILE A N 1
ATOM 690 C CA . ILE A 1 89 ? 3.407 -8.258 2.947 1.00 95.44 89 ILE A CA 1
ATOM 691 C C . ILE A 1 89 ? 3.958 -7.061 2.163 1.00 95.44 89 ILE A C 1
ATOM 693 O O . ILE A 1 89 ? 4.504 -7.233 1.075 1.00 95.44 89 ILE A O 1
ATOM 697 N N . HIS A 1 90 ? 3.865 -5.850 2.716 1.00 96.75 90 HIS A N 1
ATOM 698 C CA . HIS A 1 90 ? 4.447 -4.657 2.098 1.00 96.75 90 HIS A CA 1
ATOM 699 C C . HIS A 1 90 ? 5.962 -4.758 1.953 1.00 96.75 90 HIS A C 1
ATOM 701 O O . HIS A 1 90 ? 6.475 -4.471 0.877 1.00 96.75 90 HIS A O 1
ATOM 707 N N . LEU A 1 91 ? 6.670 -5.227 2.981 1.00 96.19 91 LEU A N 1
ATOM 708 C CA . LEU A 1 91 ? 8.117 -5.453 2.912 1.00 96.19 91 LEU A CA 1
ATOM 709 C C . LEU A 1 91 ? 8.491 -6.495 1.848 1.00 96.19 91 LEU A C 1
ATOM 711 O O . LEU A 1 91 ? 9.492 -6.324 1.157 1.00 96.19 91 LEU A O 1
ATOM 715 N N . ILE A 1 92 ? 7.673 -7.535 1.667 1.00 95.75 92 ILE A N 1
ATOM 716 C CA . ILE A 1 92 ? 7.859 -8.520 0.593 1.00 95.75 92 ILE A CA 1
ATOM 717 C C . ILE A 1 92 ? 7.713 -7.854 -0.780 1.00 95.75 92 ILE A C 1
ATOM 719 O O . ILE A 1 92 ? 8.564 -8.061 -1.644 1.00 95.75 92 ILE A O 1
ATOM 723 N N . PHE A 1 93 ? 6.684 -7.026 -0.992 1.00 94.94 93 PHE A N 1
ATOM 724 C CA . PHE A 1 93 ? 6.545 -6.289 -2.253 1.00 94.94 93 PHE A CA 1
ATOM 725 C C . PHE A 1 93 ? 7.726 -5.358 -2.513 1.00 94.94 93 PHE A C 1
ATOM 727 O O . PHE A 1 93 ? 8.218 -5.323 -3.636 1.00 94.94 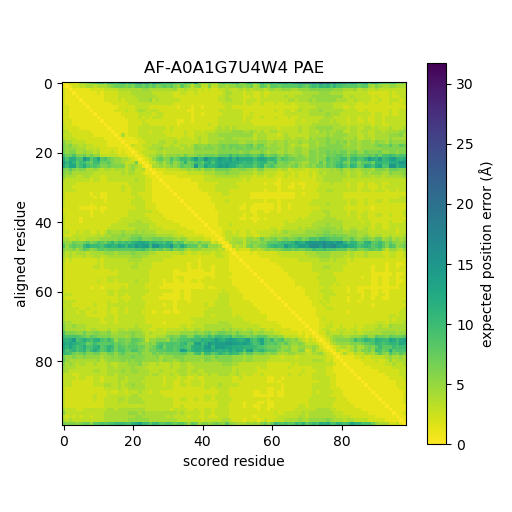93 PHE A O 1
ATOM 734 N N . ILE A 1 94 ? 8.210 -4.665 -1.480 1.00 95.25 94 ILE A N 1
ATOM 735 C CA . ILE A 1 94 ? 9.392 -3.801 -1.567 1.00 95.25 94 ILE A CA 1
ATOM 736 C C . ILE A 1 94 ? 10.616 -4.612 -1.988 1.00 95.25 94 ILE A C 1
ATOM 738 O O . ILE A 1 94 ? 11.283 -4.246 -2.947 1.00 95.25 94 ILE A O 1
ATOM 742 N N . TYR A 1 95 ? 10.888 -5.744 -1.334 1.00 94.19 95 TYR A N 1
ATOM 743 C CA . TYR A 1 95 ? 12.015 -6.606 -1.698 1.00 94.19 95 TYR A CA 1
ATOM 744 C C . TYR A 1 95 ? 11.982 -7.009 -3.180 1.00 94.19 95 TYR A C 1
ATOM 746 O O . TYR A 1 95 ? 13.005 -6.973 -3.858 1.00 94.19 95 TYR A O 1
ATOM 754 N N . PHE A 1 96 ? 10.802 -7.352 -3.699 1.00 91.00 96 PHE A N 1
ATOM 755 C CA . PHE A 1 96 ? 10.649 -7.751 -5.094 1.00 91.00 96 PHE A CA 1
ATOM 756 C C . PHE A 1 96 ? 10.586 -6.597 -6.103 1.00 91.00 96 PHE A C 1
ATOM 758 O O . PHE A 1 96 ? 10.713 -6.856 -7.296 1.00 91.00 96 PHE A O 1
ATOM 765 N N . LEU A 1 97 ? 10.360 -5.355 -5.671 1.00 91.00 97 LEU A N 1
ATOM 766 C CA . LEU A 1 97 ? 10.463 -4.178 -6.542 1.00 91.00 97 LEU A CA 1
ATOM 767 C C . LEU A 1 97 ? 11.919 -3.908 -6.947 1.00 91.00 97 LEU A C 1
ATOM 769 O O . LEU A 1 97 ? 12.161 -3.418 -8.041 1.00 91.00 97 LEU A O 1
ATOM 773 N N . PHE A 1 98 ? 12.880 -4.266 -6.092 1.00 90.31 98 PHE A N 1
ATOM 774 C CA . PHE A 1 98 ? 14.312 -4.030 -6.317 1.00 90.31 98 PHE A CA 1
ATOM 775 C C . PHE A 1 98 ? 15.087 -5.266 -6.797 1.00 90.31 98 PHE A C 1
ATOM 777 O O . PHE A 1 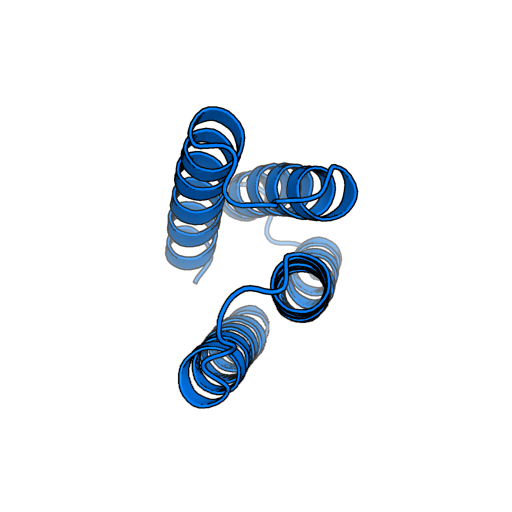98 ? 16.319 -5.259 -6.773 1.00 90.31 98 PHE A O 1
ATOM 784 N N . ARG A 1 99 ? 14.388 -6.329 -7.203 1.00 84.12 99 ARG A N 1
ATOM 785 C CA . ARG A 1 99 ? 14.985 -7.569 -7.707 1.00 84.12 99 ARG A CA 1
ATOM 786 C C . ARG A 1 99 ? 14.632 -7.787 -9.168 1.00 84.12 99 ARG A C 1
ATOM 788 O O . ARG A 1 99 ? 15.562 -8.156 -9.915 1.00 84.12 99 ARG A O 1
#

Mean predicted aligned error: 3.48 Å

Foldseek 3Di:
DLVVQLVVLVVLQVVLVVCVVVVVQQDPVLNVLSVVSNVLSVVCVVDLDPVSLVSNLVSQQVNLVRVQVSCVVVPDDDDVVVSVVSVVVSVVSSVVSVD

Solvent-accessible surface area (backbone atoms only — not comparable to full-atom values): 5336 Å² total; per-residue (Å²): 99,43,68,59,48,25,52,49,20,51,50,48,37,55,50,47,53,50,31,53,76,69,65,64,47,67,46,72,67,46,49,52,44,35,53,50,38,26,54,51,23,52,46,37,66,81,50,85,43,74,69,56,48,52,52,46,42,54,40,44,55,49,44,47,52,41,55,50,50,28,43,65,74,56,76,53,90,78,60,62,68,62,56,51,51,50,43,52,53,41,53,50,53,43,56,51,66,79,106

Sequence (99 aa):
MNIVISVYGLIMFATGVVGLRKKLAISKVTLTIIDLLFILSIANLWITALIIDILISVLLIFLSISLYRDRLSSGLTLNMTHHILRLCIHLIFIYFLFR

Radius of gyration: 13.4 Å; Cα contacts (8 Å, |Δi|>4): 81; chains: 1; bounding box: 34×21×38 Å

Secondary structure (DSSP, 8-state):
-HHHHHHHHHHHHHHHHHHHHTT----HHHHHHHHHHHHHHHHHHH---HHHHHHHHHHHHHHHHHHHHHHHHTTS---HHHHHHHHHHHHHHHHHHT-

pLDDT: mean 91.55, std 4.81, range [77.06, 97.69]

Organism: NCBI:txid120956